Protein AF-A0A920J8F4-F1 (afdb_monomer)

Foldseek 3Di:
DKWFAALVRDIDDPWAKDFPDAPPDDPVRTDIDTDDDPDDPVLVVVVVVVVSVVCVVVVVHGTMKDWDWHADPVPRDIDTDDIGGDDD

Solvent-accessible surface area (backbone atoms only — not comparable to full-atom values): 5310 Å² total; per-residue (Å²): 63,37,34,39,28,37,84,84,72,50,72,47,77,79,46,42,65,33,64,72,52,60,93,90,59,56,74,92,79,38,56,67,42,74,61,60,80,89,65,52,71,70,57,46,52,51,54,52,54,50,50,55,51,50,38,59,75,75,60,59,42,71,36,45,32,42,36,43,72,48,67,41,92,88,79,64,54,71,44,81,75,52,70,48,78,46,92,109

pLDDT: mean 94.12, std 7.86, range [43.97, 97.88]

Nearest PDB structures (foldseek):
  1jdb-assembly1_K  TM=9.996E-01  e=1.342E-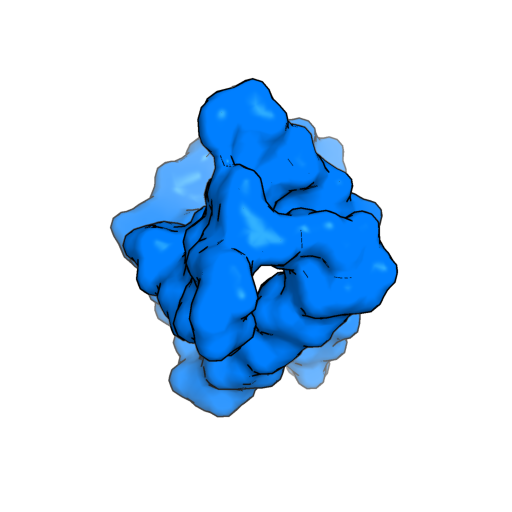09  Escherichia coli
  1a9x-assembly1_A  TM=1.008E+00  e=1.702E-09  Escherichia coli
  1m6v-assembly1_G  TM=1.007E+00  e=2.905E-09  Escherichia coli
  1jdb-assembly1_B  TM=9.997E-01  e=4.149E-09  Escherichia coli
  1ce8-assembly1_A  TM=1.007E+00  e=5.926E-09  Escherichia coli

Secondary structure (DSSP, 8-state):
-EEEE-TT--EEEEE--EESSPBTB-TTTS-EESS--S--HHHHHHHHHHHHHHHHHHT--SEEEEEEEEE-TTT--EEEEEEEEE--

Sequence (88 aa):
MEVVRDKNDNCIIICSIENFDPMGVHTGDSITIAPAQTLTDKEFQIMRNASFKILREIGVETGGSNVQFAINPVDGRMVVIEMNPQSK

Radius of gyration: 12.95 Å; Cα contacts (8 Å, |Δi|>4): 137; chains: 1; bounding box: 34×19×35 Å

Mean predicted aligned error: 3.07 Å

Structure (mmCIF, N/CA/C/O backbone):
data_AF-A0A920J8F4-F1
#
_entry.id   AF-A0A920J8F4-F1
#
loop_
_atom_site.group_PDB
_atom_site.id
_atom_site.type_symbol
_atom_site.label_atom_id
_atom_site.label_alt_id
_atom_site.label_comp_id
_atom_site.label_asym_id
_atom_site.label_entity_id
_atom_site.label_seq_id
_atom_site.pdbx_PDB_ins_code
_atom_site.Cartn_x
_atom_site.Cartn_y
_atom_site.Cartn_z
_atom_site.occupancy
_atom_site.B_iso_or_equiv
_atom_site.auth_seq_id
_atom_site.auth_comp_id
_atom_site.auth_asym_id
_atom_site.auth_atom_id
_atom_site.pdbx_PDB_model_num
ATOM 1 N N . MET A 1 1 ? 2.734 0.741 2.087 1.00 94.38 1 MET A N 1
ATOM 2 C CA . MET A 1 1 ? 1.674 1.770 2.178 1.00 94.38 1 MET A CA 1
ATOM 3 C C . MET A 1 1 ? 1.455 2.119 3.634 1.00 94.38 1 MET A C 1
ATOM 5 O O . MET A 1 1 ? 1.189 1.212 4.415 1.00 94.38 1 MET A O 1
ATOM 9 N N . GLU A 1 2 ? 1.563 3.400 3.983 1.00 96.25 2 GLU A N 1
ATOM 10 C CA . GLU A 1 2 ? 1.210 3.906 5.316 1.00 96.25 2 GLU A CA 1
ATOM 11 C C . GLU A 1 2 ? -0.253 4.342 5.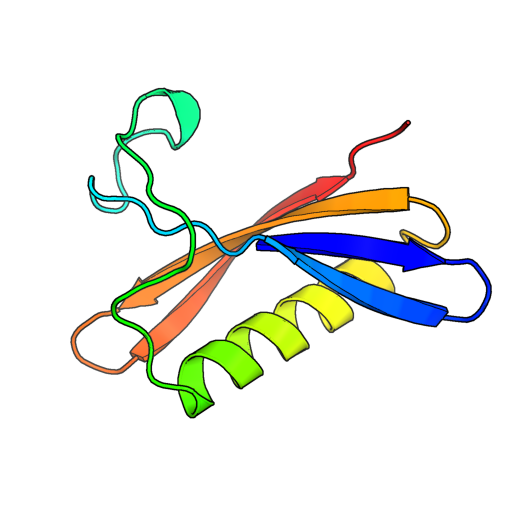329 1.00 96.25 2 GLU A C 1
ATOM 13 O O . GLU A 1 2 ? -0.667 5.192 4.531 1.00 96.25 2 GLU A O 1
ATOM 18 N N . VAL A 1 3 ? -1.035 3.746 6.224 1.00 96.06 3 VAL A N 1
ATOM 19 C CA . VAL A 1 3 ? -2.492 3.882 6.268 1.00 96.06 3 VAL A CA 1
ATOM 20 C C . VAL A 1 3 ? -2.924 4.294 7.665 1.00 96.06 3 VAL A C 1
ATOM 22 O O . VAL A 1 3 ? -2.414 3.760 8.645 1.00 96.06 3 VAL A O 1
ATOM 25 N N . VAL A 1 4 ? -3.894 5.201 7.762 1.00 95.88 4 VAL A N 1
ATOM 26 C CA . VAL A 1 4 ? -4.540 5.566 9.031 1.00 95.88 4 VAL A CA 1
ATOM 27 C C . VAL A 1 4 ? -6.041 5.336 8.917 1.00 95.88 4 VAL A C 1
ATOM 29 O O . VAL A 1 4 ? -6.639 5.699 7.897 1.00 95.88 4 VAL A O 1
ATOM 32 N N . ARG A 1 5 ? -6.630 4.741 9.961 1.00 96.12 5 ARG A N 1
ATOM 33 C CA . ARG A 1 5 ? -8.075 4.537 10.116 1.00 96.12 5 ARG A CA 1
ATOM 34 C C . ARG A 1 5 ? -8.563 5.096 11.451 1.00 96.12 5 ARG A C 1
ATOM 36 O O . ARG A 1 5 ? -7.896 4.924 12.473 1.00 96.12 5 ARG A O 1
ATOM 43 N N . ASP A 1 6 ? -9.712 5.768 11.427 1.00 95.56 6 ASP A N 1
ATOM 44 C CA . ASP A 1 6 ? -10.396 6.250 12.628 1.00 95.56 6 ASP A CA 1
ATOM 45 C C . ASP A 1 6 ? -11.666 5.445 12.958 1.00 95.56 6 ASP A C 1
ATOM 47 O O . ASP A 1 6 ? -12.172 4.654 12.157 1.00 95.56 6 ASP A O 1
ATOM 51 N N . LYS A 1 7 ? -12.210 5.696 14.157 1.00 95.25 7 LYS A N 1
ATOM 52 C CA . LYS A 1 7 ? -13.412 5.029 14.685 1.00 95.25 7 LYS A CA 1
ATOM 53 C C . LYS A 1 7 ? -14.684 5.263 13.862 1.00 95.25 7 LYS A C 1
ATOM 55 O O . LYS A 1 7 ? -15.681 4.588 14.088 1.00 95.25 7 LYS A O 1
ATOM 60 N N . ASN A 1 8 ? -14.674 6.242 12.959 1.00 96.38 8 ASN A N 1
ATOM 61 C CA . ASN A 1 8 ? -15.788 6.540 12.064 1.00 96.38 8 ASN A CA 1
ATOM 62 C C . ASN A 1 8 ? -15.614 5.840 10.701 1.00 96.38 8 ASN A C 1
ATOM 64 O O . ASN A 1 8 ? -16.328 6.166 9.757 1.00 96.38 8 ASN A O 1
ATOM 68 N N . ASP A 1 9 ? -14.673 4.897 10.596 1.00 95.12 9 ASP A N 1
ATOM 69 C CA . ASP A 1 9 ? -14.282 4.206 9.364 1.00 95.12 9 ASP A CA 1
ATOM 70 C C . ASP A 1 9 ? -13.697 5.132 8.281 1.00 95.12 9 ASP A C 1
ATOM 72 O O . ASP A 1 9 ? -13.653 4.772 7.101 1.00 95.12 9 ASP A O 1
ATOM 76 N N . ASN A 1 10 ? -13.192 6.313 8.657 1.00 96.88 10 ASN A N 1
ATOM 77 C CA . ASN A 1 10 ? -12.436 7.137 7.721 1.00 96.88 10 ASN A CA 1
ATOM 78 C C . ASN A 1 10 ? -11.049 6.525 7.528 1.00 96.88 10 ASN A C 1
ATOM 80 O O . ASN A 1 10 ? -10.315 6.330 8.496 1.00 96.88 10 ASN A O 1
ATOM 84 N N . CYS A 1 11 ? -10.676 6.270 6.273 1.00 96.50 11 CYS A N 1
ATOM 85 C CA . CYS A 1 11 ? -9.379 5.705 5.911 1.00 96.50 11 CYS A CA 1
ATOM 86 C C . CYS A 1 11 ? -8.632 6.620 4.941 1.00 96.50 11 CYS A C 1
ATOM 88 O O . CYS A 1 11 ? -9.168 7.009 3.899 1.00 96.50 11 CYS A O 1
ATOM 90 N N . ILE A 1 12 ? -7.364 6.894 5.239 1.00 97.12 12 ILE A N 1
ATOM 91 C CA . ILE A 1 12 ? -6.480 7.686 4.377 1.00 97.12 12 ILE A CA 1
ATOM 92 C C . ILE A 1 12 ? -5.151 6.973 4.143 1.00 97.12 12 ILE A C 1
ATOM 94 O O . ILE A 1 12 ? -4.666 6.227 4.992 1.00 97.12 12 ILE A O 1
ATOM 98 N N . ILE A 1 13 ? -4.567 7.217 2.969 1.00 97.06 13 ILE A N 1
ATOM 99 C CA . ILE A 1 13 ? -3.175 6.872 2.683 1.00 97.06 13 ILE A CA 1
ATOM 100 C C . ILE A 1 13 ? -2.335 8.090 3.040 1.00 97.06 13 ILE A C 1
ATOM 102 O O . ILE A 1 13 ? -2.551 9.161 2.477 1.00 97.06 13 ILE A O 1
ATOM 106 N N . ILE A 1 14 ? -1.395 7.920 3.964 1.00 96.88 14 ILE A N 1
ATOM 107 C CA . ILE A 1 14 ? -0.461 8.979 4.357 1.00 96.88 14 ILE A CA 1
ATOM 108 C C . ILE A 1 14 ? 0.712 9.027 3.386 1.00 96.88 14 ILE A C 1
ATOM 110 O O . ILE A 1 14 ? 1.115 10.097 2.940 1.00 96.88 14 ILE A O 1
ATOM 114 N N . CYS A 1 15 ? 1.260 7.858 3.053 1.00 97.00 15 CYS A N 1
ATOM 115 C CA . CYS A 1 15 ? 2.437 7.747 2.208 1.00 97.00 15 CYS A CA 1
ATOM 116 C C . CYS A 1 15 ? 2.412 6.449 1.395 1.00 97.00 15 CYS A C 1
ATOM 118 O O . CYS A 1 15 ? 1.978 5.393 1.872 1.00 97.00 15 CYS A O 1
ATOM 120 N N . SER A 1 16 ? 2.922 6.538 0.169 1.00 97.19 16 SER A N 1
ATOM 121 C CA . SER A 1 16 ? 3.295 5.383 -0.642 1.00 97.19 16 SER A CA 1
ATOM 122 C C . SER A 1 16 ? 4.809 5.337 -0.747 1.00 97.19 16 SER A C 1
ATOM 124 O O . SER A 1 16 ? 5.449 6.375 -0.888 1.00 97.19 16 SER A O 1
ATOM 126 N N . ILE A 1 17 ? 5.369 4.141 -0.624 1.00 97.25 17 ILE A N 1
ATOM 127 C CA . ILE A 1 17 ? 6.810 3.917 -0.636 1.00 97.25 17 ILE A CA 1
ATOM 128 C C . ILE A 1 17 ? 7.068 2.833 -1.673 1.00 97.25 17 ILE A C 1
ATOM 130 O O . ILE A 1 17 ? 6.366 1.820 -1.675 1.00 97.25 17 ILE A O 1
ATOM 134 N N . GLU A 1 18 ? 8.044 3.065 -2.540 1.00 97.69 18 GLU A N 1
ATOM 135 C CA . GLU A 1 18 ? 8.542 2.093 -3.506 1.00 97.69 18 GLU A CA 1
ATOM 136 C C . GLU A 1 18 ? 9.987 1.741 -3.158 1.00 97.69 18 GLU A C 1
ATOM 138 O O . GLU A 1 18 ? 10.811 2.612 -2.865 1.00 97.69 18 GLU A O 1
ATOM 143 N N . ASN A 1 19 ? 10.281 0.446 -3.145 1.00 96.75 19 ASN A N 1
ATOM 144 C CA . ASN A 1 19 ? 11.627 -0.051 -2.927 1.00 96.75 19 ASN A CA 1
ATOM 145 C C . ASN A 1 19 ? 12.434 0.088 -4.219 1.00 96.75 19 ASN A C 1
ATOM 147 O O . ASN A 1 19 ? 11.988 -0.340 -5.281 1.00 96.75 19 ASN A O 1
ATOM 151 N N . PHE A 1 20 ? 13.625 0.671 -4.115 1.00 95.00 20 PHE A N 1
ATOM 152 C CA . PHE A 1 20 ? 14.598 0.672 -5.203 1.00 95.00 20 PHE A CA 1
ATOM 153 C C . PHE A 1 20 ? 15.183 -0.733 -5.391 1.00 95.00 20 PHE A C 1
ATOM 155 O O . PHE A 1 20 ? 15.308 -1.215 -6.516 1.00 95.00 20 PHE A O 1
ATOM 162 N N . ASP A 1 21 ? 15.495 -1.402 -4.280 1.00 95.25 21 ASP A N 1
ATOM 163 C CA . ASP A 1 21 ? 15.934 -2.794 -4.277 1.00 95.25 21 ASP A CA 1
ATOM 164 C C . ASP A 1 21 ? 14.724 -3.743 -4.392 1.00 95.25 21 ASP A C 1
ATOM 166 O O . ASP A 1 21 ? 13.725 -3.559 -3.691 1.00 95.25 21 ASP A O 1
ATOM 170 N N . PRO A 1 22 ? 14.764 -4.764 -5.266 1.00 92.75 22 PRO A N 1
ATOM 171 C CA . PRO A 1 22 ? 13.625 -5.647 -5.491 1.00 92.75 22 PRO A CA 1
ATOM 172 C C . PRO A 1 22 ? 13.367 -6.597 -4.311 1.00 92.75 22 PRO A C 1
ATOM 174 O O . PRO A 1 22 ? 14.214 -6.811 -3.440 1.00 92.75 22 PRO A O 1
ATOM 177 N N . MET A 1 23 ? 12.191 -7.235 -4.328 1.00 92.50 23 MET A N 1
ATOM 178 C CA . MET A 1 23 ? 11.813 -8.257 -3.346 1.00 92.50 23 MET A CA 1
ATOM 179 C C . MET A 1 23 ? 12.905 -9.325 -3.191 1.00 92.50 23 MET A C 1
ATOM 181 O O . MET A 1 23 ? 13.340 -9.933 -4.169 1.00 92.50 23 MET A O 1
ATOM 185 N N . GLY A 1 24 ? 13.308 -9.566 -1.943 1.00 91.62 24 GLY A N 1
ATOM 186 C CA . GLY A 1 24 ? 14.452 -10.412 -1.582 1.00 91.62 24 GLY A CA 1
ATOM 187 C C . GLY A 1 24 ? 15.456 -9.690 -0.679 1.00 91.62 24 GLY A C 1
ATOM 188 O O . GLY A 1 24 ? 16.173 -10.348 0.070 1.00 91.62 24 GLY A O 1
ATOM 189 N N . VAL A 1 25 ? 15.452 -8.353 -0.692 1.00 93.75 25 VAL A N 1
ATOM 190 C CA . VAL A 1 25 ? 16.141 -7.498 0.288 1.00 93.75 25 VAL A CA 1
ATOM 191 C C . VAL A 1 25 ? 15.133 -7.039 1.343 1.00 93.75 25 VAL A C 1
ATOM 193 O O . VAL A 1 25 ? 13.989 -6.722 1.018 1.00 93.75 25 VAL A O 1
ATOM 196 N N . HIS A 1 26 ? 15.526 -7.035 2.620 1.00 92.94 26 HIS A N 1
ATOM 197 C CA . HIS A 1 26 ? 14.651 -6.560 3.691 1.00 92.94 26 HIS A CA 1
ATOM 198 C C . HIS A 1 26 ? 14.351 -5.065 3.504 1.00 92.94 26 HIS A C 1
ATOM 200 O O . HIS A 1 26 ? 15.243 -4.283 3.172 1.00 92.94 26 HIS A O 1
ATOM 206 N N . THR A 1 27 ? 13.105 -4.642 3.733 1.00 85.75 27 THR A N 1
ATOM 207 C CA . THR A 1 27 ? 12.664 -3.253 3.503 1.00 85.75 27 THR A CA 1
ATOM 208 C C . THR A 1 27 ? 13.469 -2.235 4.312 1.00 85.75 27 THR A C 1
ATOM 210 O O . THR A 1 27 ? 13.726 -1.145 3.813 1.00 85.75 27 THR A O 1
ATOM 213 N N . GLY A 1 28 ? 13.919 -2.597 5.518 1.00 88.69 28 GLY A N 1
ATOM 214 C CA . GLY A 1 28 ? 14.792 -1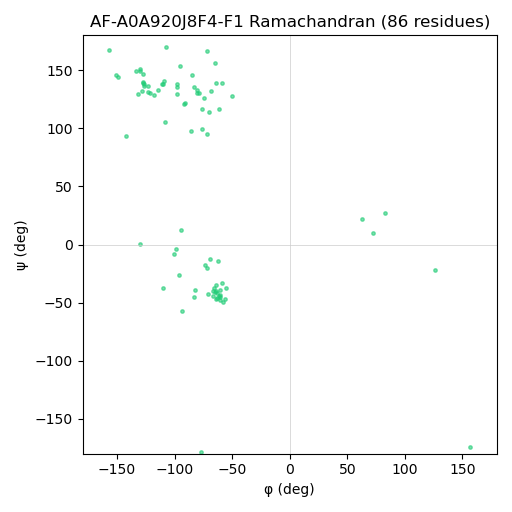.759 6.354 1.00 88.69 28 GLY A CA 1
ATOM 215 C C . GLY A 1 28 ? 16.238 -1.623 5.858 1.00 88.69 28 GLY A C 1
ATOM 216 O O . GLY A 1 28 ? 16.904 -0.664 6.233 1.00 88.69 28 GLY A O 1
ATOM 217 N N . ASP A 1 29 ? 16.696 -2.544 5.004 1.00 93.38 29 ASP A N 1
ATOM 218 C CA . ASP A 1 29 ? 18.031 -2.516 4.386 1.00 93.38 29 ASP A CA 1
ATOM 219 C C . ASP A 1 29 ? 17.991 -1.991 2.941 1.00 93.38 29 ASP A C 1
ATOM 221 O O . ASP A 1 29 ? 19.031 -1.781 2.321 1.00 93.38 29 ASP A O 1
ATOM 225 N N . SER A 1 30 ? 16.789 -1.795 2.395 1.00 94.62 30 SER A N 1
ATOM 226 C CA . SER A 1 30 ? 16.583 -1.335 1.026 1.00 94.62 30 SER A CA 1
ATOM 227 C C . SER A 1 30 ? 16.654 0.184 0.939 1.00 94.62 30 SER A C 1
ATOM 229 O O . SER A 1 30 ? 16.147 0.903 1.807 1.00 94.62 30 SER A O 1
ATOM 231 N N . ILE A 1 31 ? 17.165 0.692 -0.178 1.00 96.31 31 ILE A N 1
ATOM 232 C CA . ILE A 1 31 ? 16.902 2.077 -0.564 1.00 96.31 31 ILE A CA 1
ATOM 233 C C . ILE A 1 31 ? 15.417 2.179 -0.930 1.00 96.31 31 ILE A C 1
ATOM 235 O O . ILE A 1 31 ? 14.881 1.357 -1.674 1.00 96.31 31 ILE A O 1
ATOM 239 N N . THR A 1 32 ? 14.731 3.188 -0.398 1.00 96.62 32 THR A N 1
ATOM 240 C CA . THR A 1 32 ? 13.304 3.412 -0.656 1.00 96.62 32 THR A CA 1
ATOM 241 C C . THR A 1 32 ? 13.038 4.855 -1.055 1.00 96.62 32 THR A C 1
ATOM 243 O O . THR A 1 32 ? 13.765 5.772 -0.667 1.00 96.62 32 THR A O 1
ATOM 246 N N . ILE A 1 33 ? 11.993 5.054 -1.855 1.00 96.81 33 ILE A N 1
ATOM 247 C CA . ILE A 1 33 ? 11.552 6.369 -2.314 1.00 96.81 33 ILE A CA 1
ATOM 248 C C . ILE A 1 33 ? 10.068 6.570 -2.024 1.00 96.81 33 ILE A C 1
ATOM 250 O O . ILE A 1 33 ? 9.275 5.630 -2.066 1.00 96.81 33 ILE A O 1
ATOM 254 N N . ALA A 1 34 ? 9.695 7.816 -1.743 1.00 96.81 34 ALA A N 1
ATOM 255 C CA . ALA A 1 34 ? 8.312 8.252 -1.640 1.00 96.81 34 ALA A CA 1
ATOM 256 C C . ALA A 1 34 ? 8.077 9.464 -2.564 1.00 96.81 34 ALA A C 1
ATOM 258 O O . ALA A 1 34 ? 8.906 10.380 -2.560 1.00 96.81 34 ALA A O 1
ATOM 259 N N . PRO A 1 35 ? 6.958 9.521 -3.318 1.00 96.75 35 PRO A N 1
ATOM 260 C CA . PRO A 1 35 ? 5.910 8.497 -3.438 1.00 96.75 35 PRO A CA 1
ATOM 261 C C . PRO A 1 35 ? 6.331 7.315 -4.335 1.00 96.75 35 PRO A C 1
ATOM 263 O O . PRO A 1 35 ? 7.433 7.318 -4.883 1.00 96.75 35 PRO A O 1
ATOM 266 N N . ALA A 1 36 ? 5.442 6.335 -4.531 1.00 96.88 36 ALA A N 1
ATOM 267 C CA . ALA A 1 36 ? 5.600 5.338 -5.594 1.00 96.88 36 ALA A CA 1
ATOM 268 C C . ALA A 1 36 ? 5.662 6.016 -6.979 1.00 96.88 36 ALA A C 1
ATOM 270 O O . ALA A 1 36 ? 4.924 6.969 -7.237 1.00 96.88 36 ALA A O 1
ATOM 271 N N . GLN A 1 37 ? 6.556 5.539 -7.844 1.00 97.81 37 GLN A N 1
ATOM 272 C CA . GLN A 1 37 ? 6.916 6.149 -9.127 1.00 97.81 37 GLN A CA 1
ATOM 273 C C . GLN A 1 37 ? 6.429 5.332 -10.328 1.00 97.81 37 GLN A C 1
ATOM 275 O O . GLN A 1 37 ? 6.044 5.914 -11.341 1.00 97.81 37 GLN A O 1
ATOM 280 N N . THR A 1 38 ? 6.460 3.999 -10.244 1.00 97.12 38 THR A N 1
ATOM 281 C CA . THR A 1 38 ? 6.283 3.126 -11.423 1.00 97.12 38 THR A CA 1
ATOM 282 C C . THR A 1 38 ? 4.873 2.567 -11.595 1.00 97.12 38 THR A C 1
ATOM 284 O O . THR A 1 38 ? 4.584 1.928 -12.605 1.00 97.12 38 THR A O 1
ATOM 287 N N . LEU A 1 39 ? 3.971 2.836 -10.650 1.00 96.56 39 LEU A N 1
ATOM 288 C CA . LEU A 1 39 ? 2.586 2.378 -10.719 1.00 96.56 39 LEU A CA 1
ATOM 289 C C . LEU A 1 39 ? 1.728 3.308 -11.568 1.00 96.56 39 LEU A C 1
ATOM 291 O O . LEU A 1 39 ? 1.729 4.528 -11.389 1.00 96.56 39 LEU A O 1
ATOM 295 N N . THR A 1 40 ? 0.904 2.720 -12.432 1.00 97.19 40 THR A N 1
ATOM 296 C CA . THR A 1 40 ? -0.212 3.458 -13.023 1.00 97.19 40 THR A CA 1
ATOM 297 C C . THR A 1 40 ? -1.216 3.839 -11.937 1.00 97.19 40 THR A C 1
ATOM 299 O O . THR A 1 40 ? -1.349 3.156 -10.919 1.00 97.19 40 THR A O 1
ATOM 302 N N . ASP A 1 41 ? -2.003 4.893 -12.171 1.00 97.12 41 ASP A N 1
ATOM 303 C CA . ASP A 1 41 ? -3.058 5.276 -11.224 1.00 97.12 41 ASP A CA 1
ATOM 304 C C . ASP A 1 41 ? -4.020 4.108 -10.936 1.00 97.12 41 ASP A C 1
ATOM 306 O O . ASP A 1 41 ? -4.394 3.878 -9.790 1.00 97.12 41 ASP A O 1
ATOM 310 N N . LYS A 1 42 ? -4.343 3.281 -11.940 1.00 96.38 42 LYS A N 1
ATOM 311 C CA . LYS A 1 42 ? -5.204 2.102 -11.752 1.00 96.38 42 LYS A CA 1
ATOM 312 C C . LYS A 1 42 ? -4.609 1.097 -10.765 1.00 96.38 42 LYS A C 1
ATOM 314 O O . LYS A 1 42 ? -5.314 0.649 -9.862 1.00 96.38 42 LYS A O 1
ATOM 319 N N . GLU A 1 43 ? -3.334 0.752 -10.918 1.00 96.69 43 GLU A N 1
ATOM 320 C CA . GLU A 1 43 ? -2.639 -0.167 -10.006 1.00 96.69 43 GLU A CA 1
ATOM 321 C C . GLU A 1 43 ? -2.528 0.431 -8.604 1.00 96.69 43 GLU A C 1
ATOM 323 O O . GLU A 1 43 ? -2.796 -0.249 -7.610 1.00 96.69 43 GLU A O 1
ATOM 328 N N . PHE A 1 44 ? -2.234 1.730 -8.520 1.00 97.50 44 PHE A N 1
ATOM 329 C CA . PHE A 1 44 ? -2.183 2.452 -7.257 1.00 97.50 44 PHE A CA 1
ATOM 330 C C . PHE A 1 44 ? -3.532 2.430 -6.524 1.00 97.50 44 PHE A C 1
ATOM 332 O O . PHE A 1 44 ? -3.584 2.131 -5.328 1.00 97.50 44 PHE A O 1
ATOM 339 N N . GLN A 1 45 ? -4.647 2.681 -7.221 1.00 97.88 45 GLN A N 1
ATOM 340 C CA . GLN A 1 45 ? -5.981 2.606 -6.614 1.00 97.88 45 GLN A CA 1
ATOM 341 C C . GLN A 1 45 ? -6.323 1.176 -6.159 1.00 97.88 45 GLN A C 1
ATOM 343 O O . GLN A 1 45 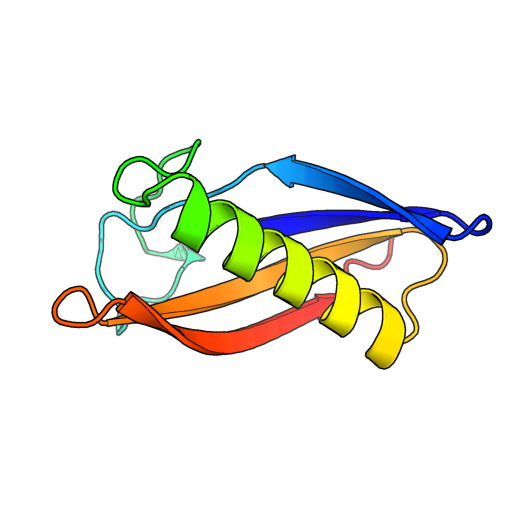? -6.969 1.001 -5.122 1.00 97.88 45 GLN A O 1
ATOM 348 N N . ILE A 1 46 ? -5.874 0.141 -6.879 1.00 97.12 46 ILE A N 1
ATOM 349 C CA . ILE A 1 46 ? -6.042 -1.260 -6.456 1.00 97.12 46 ILE A CA 1
ATOM 350 C C . ILE A 1 46 ? -5.261 -1.524 -5.159 1.00 97.12 46 ILE A C 1
ATOM 352 O O . ILE A 1 46 ? -5.839 -2.054 -4.204 1.00 97.12 46 ILE A O 1
ATOM 356 N N . MET A 1 47 ? -3.997 -1.096 -5.081 1.00 97.81 47 MET A N 1
ATOM 357 C CA . MET A 1 47 ? -3.166 -1.208 -3.874 1.00 97.81 47 MET A CA 1
ATOM 358 C C . MET A 1 47 ? -3.771 -0.452 -2.685 1.00 97.81 47 MET A C 1
ATOM 360 O O . MET A 1 47 ? -3.848 -0.980 -1.570 1.00 97.81 47 MET A O 1
ATOM 364 N N . ARG A 1 48 ? -4.272 0.765 -2.917 1.00 97.81 48 ARG A N 1
ATOM 365 C CA . ARG A 1 48 ? -4.984 1.568 -1.915 1.00 97.81 48 ARG A CA 1
ATOM 366 C C . ARG A 1 48 ? -6.212 0.835 -1.375 1.00 97.81 48 ARG A C 1
ATOM 368 O O . ARG A 1 48 ? -6.378 0.723 -0.161 1.00 97.81 48 ARG A O 1
ATOM 375 N N . ASN A 1 49 ? -7.056 0.308 -2.259 1.00 97.88 49 ASN A N 1
ATOM 376 C CA . ASN A 1 49 ? -8.270 -0.407 -1.864 1.00 97.88 49 ASN A CA 1
ATOM 377 C C . ASN A 1 49 ? -7.953 -1.686 -1.082 1.00 97.88 49 ASN A C 1
ATOM 379 O O . ASN A 1 49 ? -8.629 -1.981 -0.096 1.00 97.88 49 ASN A O 1
ATOM 383 N N . ALA A 1 50 ? -6.923 -2.430 -1.495 1.00 97.75 50 ALA A N 1
ATOM 384 C CA . ALA A 1 50 ? -6.446 -3.597 -0.759 1.00 97.75 50 ALA A CA 1
ATOM 385 C C . ALA A 1 50 ? -5.965 -3.211 0.647 1.00 97.75 50 ALA A C 1
ATOM 387 O O . ALA A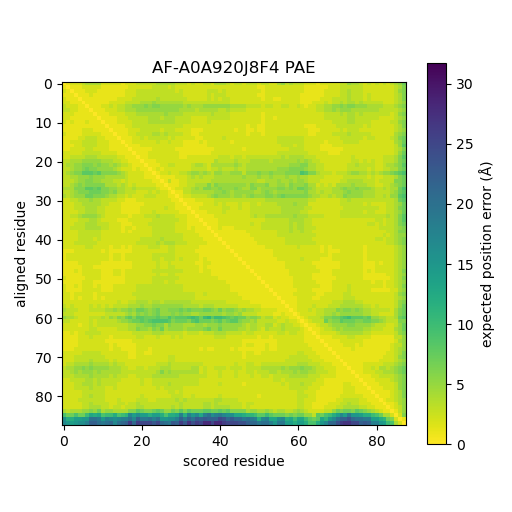 1 50 ? -6.372 -3.841 1.619 1.00 97.75 50 ALA A O 1
ATOM 388 N N . SER A 1 51 ? -5.197 -2.124 0.767 1.00 97.31 51 SER A N 1
ATOM 389 C CA . SER A 1 51 ? -4.705 -1.617 2.054 1.00 97.31 51 SER A CA 1
ATOM 390 C C . SER A 1 51 ? -5.854 -1.329 3.028 1.00 97.31 51 SER A C 1
ATOM 392 O O . SER A 1 51 ? -5.841 -1.794 4.165 1.00 97.31 51 SER A O 1
ATOM 394 N N . PHE A 1 52 ? -6.905 -0.638 2.573 1.00 97.38 52 PHE A N 1
ATOM 395 C CA . PHE A 1 52 ? -8.074 -0.354 3.413 1.00 97.38 52 PHE A CA 1
ATOM 396 C C . PHE A 1 52 ? -8.859 -1.609 3.805 1.00 97.38 52 PHE A C 1
ATOM 398 O O . PHE A 1 52 ? -9.359 -1.687 4.925 1.00 97.38 52 PHE A O 1
ATOM 405 N N . LYS A 1 53 ? -8.986 -2.588 2.901 1.00 97.19 53 LYS A N 1
ATOM 406 C CA . LYS A 1 53 ? -9.643 -3.868 3.211 1.00 97.19 53 LYS A CA 1
ATOM 407 C C . LYS A 1 53 ? -8.881 -4.639 4.286 1.00 97.19 53 LYS A C 1
ATOM 409 O O . LYS A 1 53 ? -9.508 -5.150 5.202 1.00 97.19 53 LYS A O 1
ATOM 414 N N . ILE A 1 54 ? -7.552 -4.659 4.205 1.00 96.25 54 ILE A N 1
ATOM 415 C CA . ILE A 1 54 ? -6.693 -5.348 5.175 1.00 96.25 54 ILE A CA 1
ATOM 416 C C . ILE A 1 54 ? -6.836 -4.734 6.572 1.00 96.25 54 ILE A C 1
ATOM 418 O O . ILE A 1 54 ? -7.031 -5.471 7.532 1.00 96.25 54 ILE A O 1
ATOM 422 N N . LEU A 1 55 ? -6.810 -3.401 6.700 1.00 95.06 55 LEU A N 1
ATOM 423 C CA . LEU A 1 55 ? -7.003 -2.746 8.004 1.00 95.06 55 LEU A CA 1
ATOM 424 C C . LEU A 1 55 ? -8.374 -3.061 8.620 1.00 95.06 55 LEU A C 1
ATOM 426 O O . LEU A 1 55 ? -8.467 -3.254 9.832 1.00 95.06 55 LEU A O 1
ATOM 430 N N . ARG A 1 56 ? -9.427 -3.115 7.793 1.00 95.44 56 ARG A N 1
ATOM 431 C CA . ARG A 1 56 ? -10.779 -3.474 8.244 1.00 95.44 56 ARG A CA 1
ATOM 432 C C . ARG A 1 56 ? -10.863 -4.927 8.699 1.00 95.44 56 ARG A C 1
ATOM 434 O O . ARG A 1 56 ? -11.431 -5.175 9.753 1.00 95.44 56 ARG A O 1
ATOM 441 N N . GLU A 1 57 ? -10.274 -5.847 7.941 1.00 95.12 57 GLU A N 1
ATOM 442 C CA . GLU A 1 57 ? -10.290 -7.281 8.255 1.00 95.12 57 GLU A CA 1
ATOM 443 C C . GLU A 1 57 ? -9.492 -7.604 9.526 1.00 95.12 57 GLU A C 1
ATOM 445 O O . GLU A 1 57 ? -9.930 -8.397 10.350 1.00 95.12 57 GLU A O 1
ATOM 450 N N . ILE A 1 58 ? -8.341 -6.951 9.723 1.00 92.62 58 ILE A N 1
ATOM 451 C CA . ILE A 1 58 ? -7.514 -7.132 10.928 1.00 92.62 58 ILE A CA 1
ATOM 452 C C . ILE A 1 58 ? -8.142 -6.452 12.160 1.00 92.62 58 ILE A C 1
ATOM 454 O O . ILE A 1 58 ? -7.800 -6.788 13.291 1.00 92.62 58 ILE A O 1
ATOM 458 N N . GLY A 1 59 ? -9.082 -5.520 11.968 1.00 91.75 59 GLY A N 1
ATOM 459 C CA . GLY A 1 59 ? -9.762 -4.832 13.067 1.00 91.75 59 GLY A CA 1
ATOM 460 C C . GLY A 1 59 ? -8.981 -3.646 13.639 1.00 91.75 59 GLY A C 1
ATOM 461 O O . GLY A 1 59 ? -9.163 -3.286 14.799 1.00 91.75 59 GLY A O 1
ATOM 462 N N . VAL A 1 60 ? -8.119 -3.001 12.844 1.00 90.69 60 VAL A N 1
ATOM 463 C CA . VAL A 1 60 ? -7.496 -1.732 13.255 1.00 90.69 60 VAL A CA 1
ATOM 464 C C . VAL A 1 60 ? -8.529 -0.624 13.103 1.00 90.69 60 VAL A C 1
ATOM 466 O O . VAL A 1 60 ? -8.791 -0.156 11.997 1.00 90.69 60 VAL A O 1
ATOM 469 N N . GLU A 1 61 ? -9.169 -0.239 14.203 1.00 89.06 61 GLU A N 1
ATOM 470 C CA . GLU A 1 61 ? -10.237 0.774 14.214 1.00 89.06 61 GLU A CA 1
ATOM 471 C C . GLU A 1 61 ? -9.742 2.178 14.565 1.00 89.06 61 GLU A C 1
ATOM 473 O O . GLU A 1 61 ? -10.339 3.163 14.148 1.00 89.06 61 GLU A O 1
ATOM 478 N N . THR A 1 62 ? -8.645 2.296 15.311 1.00 90.50 62 THR A N 1
ATOM 479 C CA . THR A 1 62 ? -8.088 3.590 15.721 1.00 90.50 62 THR A CA 1
ATOM 480 C C . THR A 1 62 ? -6.571 3.533 15.693 1.00 90.50 62 THR A C 1
ATOM 482 O O . THR A 1 62 ? -5.952 3.112 16.669 1.00 90.50 62 THR A O 1
ATOM 485 N N . GLY A 1 63 ? -5.962 3.937 14.580 1.00 92.75 63 GLY A N 1
ATOM 486 C CA . GLY A 1 63 ? -4.506 3.998 14.502 1.00 92.75 63 GLY A CA 1
ATOM 487 C C . GLY A 1 63 ? -3.933 3.929 13.095 1.00 92.75 63 GLY A C 1
ATOM 488 O O . GLY A 1 63 ? -4.648 3.952 12.088 1.00 92.75 63 GLY A O 1
ATOM 489 N N . GLY A 1 64 ? -2.604 3.869 13.063 1.00 93.56 64 GLY A N 1
ATOM 490 C CA . GLY A 1 64 ? -1.811 3.689 11.856 1.00 93.56 64 GLY A CA 1
ATOM 491 C C . GLY A 1 64 ? -1.442 2.226 11.625 1.00 93.56 64 GLY A C 1
ATOM 492 O O . GLY A 1 64 ? -1.349 1.419 12.551 1.00 93.56 64 GLY A O 1
ATOM 493 N N . SER A 1 65 ? -1.220 1.852 10.374 1.00 95.00 65 SER A N 1
ATOM 494 C CA . SER A 1 65 ? -0.666 0.549 10.015 1.00 95.00 65 SER A CA 1
ATOM 495 C C . SER A 1 65 ? 0.120 0.643 8.718 1.00 95.00 65 SER A C 1
ATOM 497 O O . SER A 1 65 ? -0.256 1.371 7.795 1.00 95.00 65 SER A O 1
ATOM 499 N N . ASN A 1 66 ? 1.185 -0.148 8.646 1.00 95.50 66 ASN A N 1
ATOM 500 C CA . ASN A 1 66 ? 1.960 -0.325 7.429 1.00 95.50 66 ASN A CA 1
ATOM 501 C C . ASN A 1 66 ? 1.508 -1.614 6.735 1.00 95.50 66 ASN A C 1
ATOM 503 O O . ASN A 1 66 ? 1.435 -2.667 7.366 1.00 95.50 66 ASN A O 1
ATOM 507 N N . VAL A 1 67 ? 1.200 -1.531 5.442 1.00 96.94 67 VAL A N 1
ATOM 508 C CA . VAL A 1 67 ? 0.854 -2.693 4.609 1.00 96.94 67 VAL A CA 1
ATOM 509 C C . VAL A 1 67 ? 1.875 -2.829 3.486 1.00 96.94 67 VAL A C 1
ATOM 511 O O . VAL A 1 67 ? 2.121 -1.857 2.759 1.00 96.94 67 VAL A O 1
ATOM 514 N N . GLN A 1 68 ? 2.446 -4.022 3.326 1.00 97.31 68 GLN A N 1
ATOM 515 C CA . GLN A 1 68 ? 3.471 -4.311 2.324 1.00 97.31 68 GLN A CA 1
ATOM 516 C C . GLN A 1 68 ? 2.931 -5.196 1.203 1.00 97.31 68 GLN A C 1
ATOM 518 O O . GLN A 1 68 ? 2.171 -6.142 1.431 1.00 97.31 68 GLN A O 1
ATOM 523 N N . PHE A 1 69 ? 3.356 -4.887 -0.019 1.00 97.88 69 PHE A N 1
ATOM 524 C CA . PHE A 1 69 ? 2.924 -5.562 -1.235 1.00 97.88 69 PHE A CA 1
ATOM 525 C C . PHE A 1 69 ? 4.131 -5.902 -2.104 1.00 97.88 69 PHE A C 1
ATOM 527 O O . PHE A 1 69 ? 5.098 -5.148 -2.142 1.00 97.88 69 PHE A O 1
ATOM 534 N N . ALA A 1 70 ? 4.024 -6.994 -2.854 1.00 97.38 70 ALA A N 1
ATOM 535 C CA . ALA A 1 70 ? 4.887 -7.292 -3.988 1.00 97.38 70 ALA A CA 1
ATOM 536 C C . ALA A 1 70 ? 4.073 -7.179 -5.278 1.00 97.38 70 ALA A C 1
ATOM 538 O O . ALA A 1 7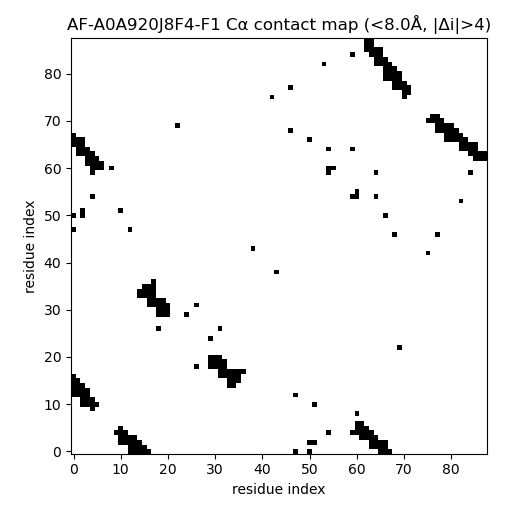0 ? 2.930 -7.641 -5.334 1.00 97.38 70 ALA A O 1
ATOM 539 N N . ILE A 1 71 ? 4.659 -6.579 -6.312 1.00 96.62 71 ILE A N 1
ATOM 540 C CA . ILE A 1 71 ? 4.042 -6.443 -7.634 1.00 96.62 71 ILE A CA 1
ATOM 541 C C . ILE A 1 71 ? 4.950 -7.103 -8.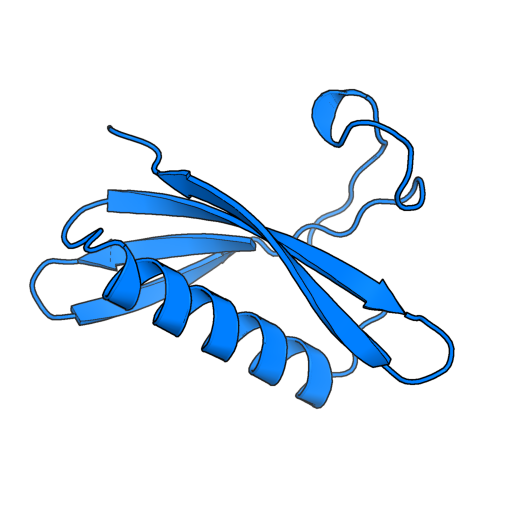660 1.00 96.62 71 ILE A C 1
ATOM 543 O O . ILE A 1 71 ? 6.151 -6.845 -8.692 1.00 96.62 71 ILE A O 1
ATOM 547 N N . ASN A 1 72 ? 4.373 -7.961 -9.498 1.00 96.62 72 ASN A N 1
ATOM 548 C CA . ASN A 1 72 ? 5.063 -8.487 -10.665 1.00 96.62 72 ASN A CA 1
ATOM 549 C C . ASN A 1 72 ? 5.103 -7.406 -11.765 1.00 96.62 72 ASN A C 1
ATOM 551 O O . ASN A 1 72 ? 4.043 -7.038 -12.273 1.00 96.62 72 ASN A O 1
ATOM 555 N N . PRO A 1 73 ? 6.287 -6.919 -12.181 1.00 95.00 73 PRO A N 1
ATOM 556 C CA . PRO A 1 73 ? 6.396 -5.842 -13.168 1.00 95.00 73 PRO A CA 1
ATOM 557 C C . PRO A 1 73 ? 5.977 -6.257 -14.588 1.00 95.00 73 PRO A C 1
ATOM 559 O O . PRO A 1 73 ? 5.825 -5.398 -15.450 1.00 95.00 73 PRO A O 1
ATOM 562 N N . VAL A 1 74 ? 5.810 -7.559 -14.858 1.00 95.50 74 VAL A N 1
ATOM 563 C CA . VAL A 1 74 ? 5.437 -8.066 -16.190 1.00 95.50 74 VAL A CA 1
ATOM 564 C C . VAL A 1 74 ? 3.930 -7.978 -16.438 1.00 95.50 74 VAL A C 1
ATOM 566 O O . VAL A 1 74 ? 3.509 -7.674 -17.551 1.00 95.50 74 VAL A O 1
ATOM 569 N N . ASP A 1 75 ? 3.115 -8.268 -15.422 1.00 95.69 75 ASP A N 1
ATOM 570 C CA . ASP A 1 75 ? 1.656 -8.402 -15.552 1.00 95.69 75 ASP A CA 1
ATOM 571 C C . ASP A 1 75 ? 0.854 -7.593 -14.515 1.00 95.69 75 ASP A C 1
ATOM 573 O O . ASP A 1 75 ? -0.377 -7.638 -14.521 1.00 95.69 75 ASP A O 1
ATOM 577 N N . GLY A 1 76 ? 1.527 -6.864 -13.619 1.00 94.25 76 GLY A N 1
ATOM 578 C CA . GLY A 1 76 ? 0.897 -6.063 -12.568 1.00 94.25 76 GLY A CA 1
ATOM 579 C C . GLY A 1 76 ? 0.282 -6.893 -11.437 1.00 94.25 76 GLY A C 1
ATOM 580 O O . GLY A 1 76 ? -0.445 -6.353 -10.597 1.00 94.25 76 GLY A O 1
ATOM 581 N N . ARG A 1 77 ? 0.535 -8.211 -11.373 1.00 96.50 77 ARG A N 1
ATOM 582 C CA . ARG A 1 77 ? -0.010 -9.066 -10.312 1.00 96.50 77 ARG A CA 1
ATOM 583 C C . ARG A 1 77 ? 0.506 -8.605 -8.952 1.00 96.50 77 ARG A C 1
ATOM 585 O O . ARG A 1 77 ? 1.694 -8.713 -8.660 1.00 96.50 77 ARG A O 1
ATOM 592 N N . MET A 1 78 ? -0.418 -8.171 -8.100 1.00 96.69 78 MET A N 1
ATOM 593 C CA . MET A 1 78 ? -0.138 -7.721 -6.740 1.00 96.69 78 MET A CA 1
ATOM 594 C C . MET A 1 78 ? -0.405 -8.830 -5.716 1.00 96.69 78 MET A C 1
ATOM 596 O O . MET A 1 78 ? -1.440 -9.500 -5.761 1.00 96.69 78 MET A O 1
ATOM 600 N N . VAL A 1 79 ? 0.511 -8.994 -4.765 1.00 96.88 79 VAL A N 1
ATOM 601 C CA . VAL A 1 79 ? 0.414 -9.925 -3.633 1.00 96.88 79 VAL A CA 1
ATOM 602 C C . VAL A 1 79 ? 0.668 -9.159 -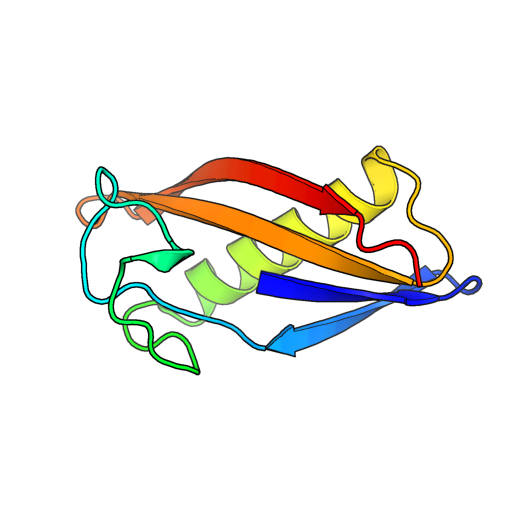2.338 1.00 96.88 79 VAL A C 1
ATOM 604 O O . VAL A 1 79 ? 1.541 -8.297 -2.286 1.00 96.88 79 VAL A O 1
ATOM 607 N N . VAL A 1 80 ? -0.102 -9.462 -1.293 1.00 96.69 80 VAL A N 1
ATOM 608 C CA . VAL A 1 80 ? 0.112 -8.922 0.059 1.00 96.69 80 VAL A CA 1
ATOM 609 C C . VAL A 1 80 ? 1.213 -9.733 0.734 1.00 96.69 80 VAL A C 1
ATOM 611 O O . VAL A 1 80 ? 1.139 -10.960 0.728 1.00 96.69 80 VAL A O 1
ATOM 614 N N . ILE A 1 81 ? 2.212 -9.061 1.303 1.00 95.94 81 ILE A N 1
ATOM 615 C CA . ILE A 1 81 ? 3.314 -9.714 2.023 1.00 95.94 81 ILE A CA 1
ATOM 616 C C . ILE A 1 81 ? 3.001 -9.778 3.513 1.00 95.94 81 ILE A C 1
ATOM 618 O O . ILE A 1 81 ? 2.932 -10.859 4.087 1.00 95.94 81 ILE A O 1
ATOM 622 N N . GLU A 1 82 ? 2.754 -8.622 4.123 1.00 95.62 82 GLU A N 1
ATOM 62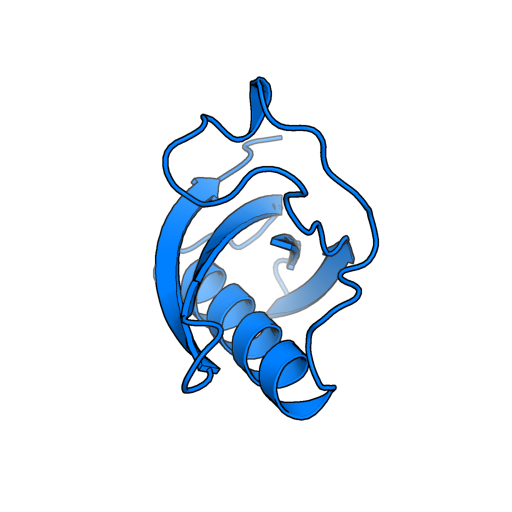3 C CA . GLU A 1 82 ? 2.425 -8.512 5.539 1.00 95.62 82 GLU A CA 1
ATOM 624 C C . GLU A 1 82 ? 1.667 -7.214 5.833 1.00 95.62 82 GLU A C 1
ATOM 626 O O . GLU A 1 82 ? 1.613 -6.286 5.015 1.00 95.62 82 GLU A O 1
ATOM 631 N N . MET A 1 83 ? 1.094 -7.151 7.031 1.00 95.12 83 MET A N 1
ATOM 632 C CA . MET A 1 83 ? 0.582 -5.926 7.623 1.00 95.12 83 MET A CA 1
ATOM 633 C C . MET A 1 83 ? 1.092 -5.829 9.055 1.00 95.12 83 MET A C 1
ATOM 635 O O . MET A 1 83 ? 0.957 -6.770 9.834 1.00 95.12 83 MET A O 1
ATOM 639 N N . ASN A 1 84 ? 1.658 -4.671 9.378 1.00 93.94 84 ASN A N 1
ATOM 640 C CA . ASN A 1 84 ? 2.184 -4.357 10.693 1.00 93.94 84 ASN A CA 1
ATOM 641 C C . ASN A 1 84 ? 1.256 -3.336 11.365 1.00 93.94 84 ASN A C 1
ATOM 643 O O . ASN A 1 84 ? 1.273 -2.156 10.978 1.00 93.94 84 ASN A O 1
ATOM 647 N N . PRO A 1 85 ? 0.440 -3.754 12.351 1.00 87.50 85 PRO A N 1
ATOM 648 C CA . PRO A 1 85 ? -0.369 -2.826 13.119 1.00 87.50 85 PRO A CA 1
ATOM 649 C C . PRO A 1 85 ? 0.566 -2.000 14.000 1.00 87.50 85 PRO A C 1
ATOM 651 O O . PRO A 1 85 ? 1.230 -2.528 14.892 1.00 87.50 85 PRO A O 1
ATOM 654 N N . GLN A 1 86 ? 0.649 -0.696 13.745 1.00 74.88 86 GLN A N 1
ATOM 655 C CA . GLN A 1 86 ? 1.442 0.185 14.590 1.00 74.88 86 GLN A CA 1
ATOM 656 C C . GLN A 1 86 ? 0.569 0.632 15.762 1.00 74.88 86 GLN A C 1
ATOM 658 O O . GLN A 1 86 ? -0.243 1.546 15.638 1.00 74.88 86 GLN A O 1
ATOM 663 N N . SER A 1 87 ? 0.721 -0.036 16.908 1.00 50.53 87 SER A N 1
ATOM 664 C CA . SER A 1 87 ? 0.103 0.394 18.161 1.00 50.53 87 SER A CA 1
ATOM 665 C C . SER A 1 87 ? 0.812 1.650 18.676 1.00 50.53 87 SER A C 1
ATOM 667 O O . SER A 1 87 ? 1.849 1.561 19.341 1.00 50.53 87 SER A O 1
ATOM 669 N N . LYS A 1 88 ? 0.267 2.820 18.357 1.00 43.97 88 LYS A N 1
ATOM 670 C CA . LYS A 1 88 ? 0.455 4.042 19.140 1.00 43.97 88 LYS A CA 1
ATOM 671 C C . LYS A 1 88 ? -0.887 4.712 19.352 1.00 43.97 88 LYS A C 1
ATOM 673 O O . LYS A 1 88 ? -1.637 4.818 18.358 1.00 43.97 88 LYS A O 1
#